Protein AF-A0A1Q7SWL8-F1 (afdb_monomer_lite)

Secondary structure (DSSP, 8-state):
---TTS-EEEEHHHHHHTT--HHHHHHHHHTTT-EEEEE--EEEEEETTTEEEEE-TTTSSS-HHHHHHHHHHTT--

Sequence (77 aa):
MPRACNGITFDCGVTREMGQDPVQVCRYFESKDVINHVHYRNVRMEAPNEKYTEVFIDEGVNDMYAVMKELVGQKYW

Radius of gyration: 12.71 Å; chains: 1; bounding box: 29×19×40 Å

Foldseek 3Di:
DPDLVQADAQECAVCVLQVHQSLVVLVVRLVVNRHPHYDQWAWADPDRNPDIDTDPNPPHDHPSVSNVVSCVVSPVD

Structure (mmCIF, N/CA/C/O backbone):
data_AF-A0A1Q7SWL8-F1
#
_entry.id   AF-A0A1Q7SWL8-F1
#
loop_
_atom_site.group_PDB
_atom_site.id
_atom_site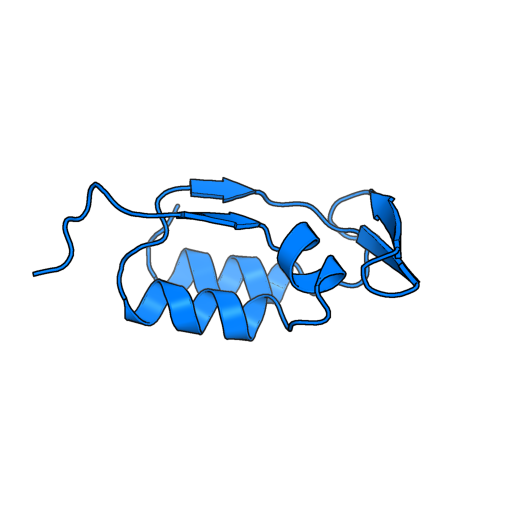.type_symbol
_atom_site.label_atom_id
_atom_site.label_alt_id
_atom_site.label_comp_id
_atom_site.label_asym_id
_atom_site.label_entity_id
_atom_site.label_seq_id
_atom_site.pdbx_PDB_ins_code
_atom_site.Cartn_x
_atom_site.Cartn_y
_atom_site.Cartn_z
_atom_site.occupancy
_atom_site.B_iso_or_equiv
_atom_site.auth_seq_id
_atom_site.auth_comp_id
_atom_site.auth_asym_id
_atom_site.auth_atom_id
_atom_site.pdbx_PDB_model_num
ATOM 1 N N . MET A 1 1 ? -0.110 0.488 27.609 1.00 52.50 1 MET A N 1
ATOM 2 C CA . MET A 1 1 ? -1.153 0.672 26.579 1.00 52.50 1 MET A CA 1
ATOM 3 C C . MET A 1 1 ? -0.508 1.345 25.378 1.00 52.50 1 MET A C 1
ATOM 5 O O . MET A 1 1 ? 0.102 2.391 25.596 1.00 52.50 1 MET A O 1
ATOM 9 N N . PRO A 1 2 ? -0.568 0.785 24.158 1.00 59.09 2 PRO A N 1
ATOM 10 C CA . PRO A 1 2 ? -0.248 1.556 22.958 1.00 59.09 2 PRO A CA 1
ATOM 11 C C . PRO A 1 2 ? -1.175 2.781 22.916 1.00 59.09 2 PRO A C 1
ATOM 13 O O . PRO A 1 2 ? -2.356 2.669 23.241 1.00 59.09 2 PRO A O 1
ATOM 16 N N . ARG A 1 3 ? -0.645 3.972 22.619 1.00 62.03 3 ARG A N 1
ATOM 17 C CA . ARG A 1 3 ? -1.474 5.177 22.447 1.00 62.03 3 ARG A CA 1
ATOM 18 C C . ARG A 1 3 ? -2.076 5.153 21.046 1.00 62.03 3 ARG A C 1
ATOM 20 O O . ARG A 1 3 ? -1.312 5.042 20.096 1.00 62.03 3 ARG A O 1
ATOM 27 N N . ALA A 1 4 ? -3.385 5.385 20.925 1.00 69.62 4 ALA A N 1
ATOM 28 C CA . ALA A 1 4 ? -4.076 5.550 19.636 1.00 69.62 4 ALA A CA 1
ATOM 29 C C . ALA A 1 4 ? -3.409 6.603 18.720 1.00 69.62 4 ALA A C 1
ATOM 31 O O . ALA A 1 4 ? -3.426 6.500 17.499 1.00 69.62 4 ALA A O 1
ATOM 32 N N . CYS A 1 5 ? -2.743 7.603 19.306 1.00 83.12 5 CYS A N 1
ATOM 33 C CA . CYS A 1 5 ? -2.017 8.632 18.559 1.00 83.12 5 CYS A CA 1
ATOM 34 C C . CYS A 1 5 ? -0.723 8.141 17.879 1.00 83.12 5 CYS A C 1
ATOM 36 O O . CYS A 1 5 ? -0.150 8.893 17.100 1.00 83.12 5 CYS A O 1
ATOM 38 N N . ASN A 1 6 ? -0.234 6.933 18.180 1.00 89.62 6 ASN A N 1
ATOM 39 C CA . ASN A 1 6 ? 0.963 6.354 17.564 1.00 89.62 6 ASN A CA 1
ATOM 40 C C . ASN A 1 6 ? 0.576 5.259 16.561 1.00 89.62 6 ASN A C 1
ATOM 42 O O . ASN A 1 6 ? 0.852 4.079 16.786 1.00 89.62 6 ASN A O 1
ATOM 46 N N . GLY A 1 7 ? -0.116 5.664 15.498 1.00 91.56 7 GLY A N 1
ATOM 47 C CA . GLY A 1 7 ? -0.499 4.785 14.397 1.00 91.56 7 GLY A CA 1
ATOM 48 C C . GLY A 1 7 ? 0.353 4.988 13.148 1.00 91.56 7 GLY A C 1
ATOM 49 O O . GLY A 1 7 ? 1.309 5.764 13.138 1.00 91.56 7 GLY A O 1
ATOM 50 N N . ILE A 1 8 ? -0.013 4.278 12.087 1.00 93.38 8 ILE A N 1
ATOM 51 C CA . ILE A 1 8 ? 0.662 4.286 10.791 1.00 93.38 8 ILE A CA 1
ATOM 52 C C . ILE A 1 8 ? -0.278 4.769 9.687 1.00 93.38 8 ILE A C 1
ATOM 54 O O . ILE A 1 8 ? -1.503 4.651 9.791 1.00 93.38 8 ILE A O 1
ATOM 58 N N . THR A 1 9 ? 0.317 5.242 8.595 1.00 95.25 9 THR A N 1
ATOM 59 C CA . THR A 1 9 ? -0.336 5.213 7.286 1.00 95.25 9 THR A CA 1
ATOM 60 C C . THR A 1 9 ? -0.064 3.845 6.674 1.00 95.25 9 THR A C 1
ATOM 62 O O . THR A 1 9 ? 1.094 3.499 6.437 1.00 95.25 9 THR A O 1
ATOM 65 N N . PHE A 1 10 ? -1.108 3.056 6.443 1.00 96.06 10 PHE A N 1
ATOM 66 C CA . PHE A 1 10 ? -0.984 1.807 5.703 1.00 96.06 10 PHE A CA 1
ATOM 67 C C . PHE A 1 10 ? -0.959 2.109 4.202 1.00 96.06 10 PHE A C 1
ATOM 69 O O . PHE A 1 10 ? -1.870 2.736 3.6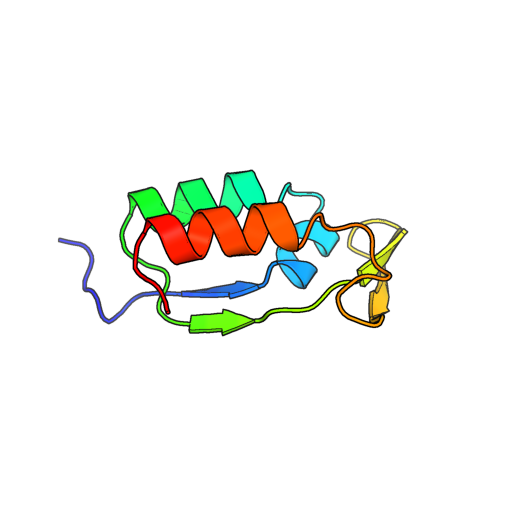68 1.00 96.06 10 PHE A O 1
ATOM 76 N N . ASP A 1 11 ? 0.089 1.665 3.517 1.00 97.12 11 ASP A N 1
ATOM 77 C CA . ASP A 1 11 ? 0.247 1.847 2.078 1.00 97.12 11 ASP A CA 1
ATOM 78 C C . ASP A 1 11 ? 0.433 0.480 1.415 1.00 97.12 11 ASP A C 1
ATOM 80 O O . ASP A 1 11 ? 1.447 -0.206 1.592 1.00 97.12 11 ASP A O 1
ATOM 84 N N . CYS A 1 12 ? -0.583 0.070 0.661 1.00 96.94 12 CYS A N 1
ATOM 85 C CA . CYS A 1 12 ? -0.600 -1.223 -0.011 1.00 96.94 12 CYS A CA 1
ATOM 86 C C . CYS A 1 12 ? 0.402 -1.307 -1.176 1.00 96.94 12 CYS A C 1
ATOM 88 O O . CYS A 1 12 ? 0.912 -2.395 -1.456 1.00 96.94 12 CYS A O 1
ATOM 90 N N . GLY A 1 13 ? 0.746 -0.183 -1.810 1.00 97.19 13 GLY A N 1
ATOM 91 C CA . GLY A 1 13 ? 1.807 -0.108 -2.812 1.00 97.19 13 GLY A CA 1
ATOM 92 C C . GLY A 1 13 ? 3.176 -0.356 -2.185 1.00 97.19 13 GLY A C 1
ATOM 93 O O . GLY A 1 13 ? 3.862 -1.291 -2.591 1.00 97.19 13 GLY A O 1
ATOM 94 N N . VAL A 1 14 ? 3.523 0.377 -1.114 1.00 96.69 14 VAL A N 1
ATOM 95 C CA . VAL A 1 14 ? 4.832 0.233 -0.431 1.00 96.69 14 VAL A CA 1
ATOM 96 C C . VAL A 1 14 ? 4.973 -1.188 0.094 1.00 96.69 14 VAL A C 1
ATOM 98 O O . VAL A 1 14 ? 6.014 -1.822 -0.054 1.00 96.69 14 VAL A O 1
ATOM 101 N N . THR A 1 15 ? 3.906 -1.718 0.689 1.00 96.50 15 THR A N 1
ATOM 102 C CA . THR A 1 15 ? 3.910 -3.076 1.233 1.00 96.50 15 THR A CA 1
ATOM 103 C C . THR A 1 15 ? 4.294 -4.105 0.167 1.00 96.50 15 THR A C 1
ATOM 105 O O . THR A 1 15 ? 5.102 -5.001 0.424 1.00 96.50 15 THR A O 1
ATOM 108 N N . ARG A 1 16 ? 3.770 -3.941 -1.053 1.00 96.00 16 ARG A N 1
ATOM 109 C CA . ARG A 1 16 ? 4.123 -4.787 -2.192 1.00 96.00 16 ARG A CA 1
ATOM 110 C C . ARG A 1 16 ? 5.548 -4.549 -2.680 1.00 96.00 16 ARG A C 1
ATOM 112 O O . ARG A 1 16 ? 6.239 -5.523 -2.977 1.00 96.00 16 ARG A O 1
ATOM 119 N N . GLU A 1 17 ? 5.994 -3.296 -2.741 1.00 95.12 17 GLU A N 1
ATOM 120 C CA . GLU A 1 17 ? 7.372 -2.932 -3.105 1.00 95.12 17 GLU A CA 1
ATOM 121 C C . GLU A 1 17 ? 8.399 -3.612 -2.192 1.00 95.12 17 GLU A C 1
ATOM 123 O O . GLU A 1 17 ? 9.419 -4.114 -2.670 1.00 95.12 17 GLU A O 1
ATOM 128 N N . MET A 1 18 ? 8.063 -3.715 -0.901 1.00 93.75 18 MET A N 1
ATOM 129 C CA . MET A 1 18 ? 8.830 -4.400 0.145 1.00 93.75 18 MET A CA 1
ATOM 130 C C . MET A 1 18 ? 8.717 -5.936 0.110 1.00 93.75 18 MET A C 1
ATOM 132 O O . MET A 1 18 ? 9.213 -6.629 1.003 1.00 93.75 18 MET A O 1
ATOM 136 N N . GLY A 1 19 ? 8.047 -6.492 -0.903 1.00 93.31 19 GLY A N 1
ATOM 137 C CA . GLY A 1 19 ? 7.897 -7.933 -1.106 1.00 93.31 19 GLY A CA 1
ATOM 138 C C . GLY A 1 19 ? 6.882 -8.609 -0.183 1.00 93.31 19 GLY A C 1
ATOM 139 O O . GLY A 1 19 ? 6.855 -9.837 -0.119 1.00 93.31 19 GLY A O 1
ATOM 140 N N . GLN A 1 20 ? 6.052 -7.845 0.528 1.00 95.44 20 GLN A N 1
ATOM 141 C CA . GLN A 1 20 ? 5.030 -8.387 1.422 1.00 95.44 20 GLN A CA 1
ATOM 142 C C . GLN A 1 20 ? 3.666 -8.476 0.726 1.00 95.44 20 GLN A C 1
ATOM 144 O O . GLN A 1 20 ? 3.417 -7.825 -0.292 1.00 95.44 20 GLN A O 1
ATOM 149 N N . ASP A 1 21 ? 2.769 -9.294 1.276 1.00 96.44 21 ASP A N 1
ATOM 150 C CA . ASP A 1 21 ? 1.364 -9.328 0.872 1.00 96.44 21 ASP A CA 1
ATOM 151 C C . ASP A 1 21 ? 0.583 -8.215 1.598 1.00 96.44 21 ASP A C 1
ATOM 153 O O . ASP A 1 21 ? 0.444 -8.275 2.827 1.00 96.44 21 ASP A O 1
ATOM 157 N N . PRO A 1 22 ? 0.039 -7.216 0.876 1.00 96.75 22 PRO A N 1
ATOM 158 C CA . PRO A 1 22 ? -0.732 -6.137 1.476 1.00 96.75 22 PRO A CA 1
ATOM 159 C C . PRO A 1 22 ? -1.922 -6.612 2.304 1.00 96.75 22 PRO A C 1
ATOM 161 O O . PRO A 1 22 ? -2.193 -6.005 3.332 1.00 96.75 22 PRO A O 1
ATOM 164 N N . VAL A 1 23 ? -2.599 -7.701 1.928 1.00 96.75 23 VAL A N 1
ATOM 165 C CA . VAL A 1 23 ? -3.767 -8.196 2.679 1.00 96.75 23 VAL A CA 1
ATOM 166 C C . VAL A 1 23 ? -3.335 -8.736 4.044 1.00 96.75 23 VAL A C 1
ATOM 168 O O . VAL A 1 23 ? -3.953 -8.443 5.067 1.00 96.75 23 VAL A O 1
ATOM 171 N N . GLN A 1 24 ? -2.230 -9.483 4.086 1.00 97.00 24 GLN A N 1
ATOM 172 C CA . GLN A 1 24 ? -1.701 -10.040 5.334 1.00 97.00 24 GLN A CA 1
ATOM 173 C C . GLN A 1 24 ? -1.149 -8.953 6.258 1.00 97.00 24 GLN A C 1
ATOM 175 O O . GLN A 1 24 ? -1.368 -8.995 7.470 1.00 97.00 24 GLN A O 1
ATOM 180 N N . VAL A 1 25 ? -0.452 -7.968 5.691 1.00 96.69 25 VAL A N 1
ATOM 181 C CA . VAL A 1 25 ? 0.089 -6.837 6.451 1.00 96.69 25 VAL A CA 1
ATOM 182 C C . VAL A 1 25 ? -1.031 -5.942 6.975 1.00 96.69 25 VAL A C 1
ATOM 184 O O . VAL A 1 25 ? -0.970 -5.536 8.136 1.00 96.69 25 VAL A O 1
ATOM 187 N N . CYS A 1 26 ? -2.072 -5.702 6.171 1.00 95.38 26 CYS A N 1
ATOM 188 C CA . CYS A 1 26 ? -3.281 -5.005 6.598 1.00 95.38 26 CYS A CA 1
ATOM 189 C C . CYS A 1 26 ? -3.867 -5.686 7.836 1.0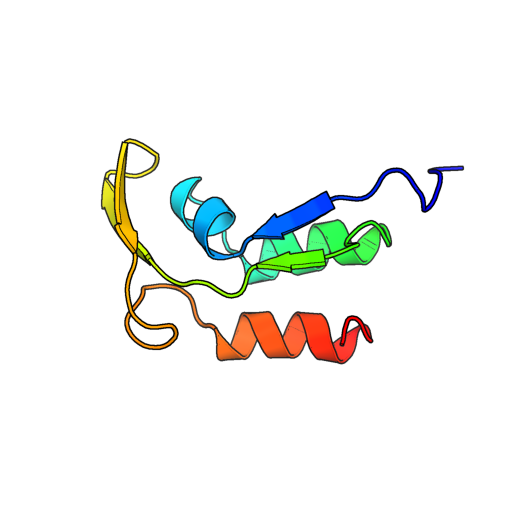0 95.38 26 CYS A C 1
ATOM 191 O O . CYS A 1 26 ? -3.865 -5.099 8.917 1.00 95.38 26 CYS A O 1
ATOM 193 N N . ARG A 1 27 ? -4.182 -6.984 7.737 1.00 94.75 27 ARG A N 1
ATOM 194 C CA . ARG A 1 27 ? -4.693 -7.786 8.858 1.00 94.75 27 ARG A CA 1
ATOM 195 C C . ARG A 1 27 ? -3.785 -7.749 10.092 1.00 94.75 27 ARG A C 1
ATOM 197 O O . ARG A 1 27 ? -4.256 -7.711 11.231 1.00 94.75 27 ARG A O 1
ATOM 204 N N . TYR A 1 28 ? -2.465 -7.756 9.900 1.00 95.00 28 TYR A N 1
ATOM 205 C CA . TYR A 1 28 ? -1.511 -7.674 11.006 1.00 95.00 28 TYR A CA 1
ATOM 206 C C . TYR A 1 28 ? -1.591 -6.338 11.755 1.00 95.00 28 TYR A C 1
ATOM 208 O O . TYR A 1 28 ? -1.545 -6.343 12.990 1.00 95.00 28 TYR A O 1
ATOM 216 N N . PHE A 1 29 ? -1.682 -5.207 11.058 1.00 93.56 29 PHE A N 1
ATOM 217 C CA . PHE A 1 29 ? -1.768 -3.895 11.706 1.00 93.56 29 PHE A CA 1
ATOM 218 C C . PHE A 1 29 ? -3.175 -3.585 12.218 1.00 93.56 29 PHE A C 1
ATOM 220 O O . PHE A 1 29 ? -3.305 -3.027 13.306 1.00 93.56 29 PHE A O 1
ATOM 227 N N . GLU A 1 30 ? -4.212 -4.045 11.524 1.00 88.62 30 GLU A N 1
ATOM 228 C CA . GLU A 1 30 ? -5.595 -4.006 12.009 1.00 88.62 30 GLU A CA 1
ATOM 229 C C . GLU A 1 30 ? -5.751 -4.747 13.339 1.00 88.62 30 GLU A C 1
ATOM 231 O O . GLU A 1 30 ? -6.362 -4.220 14.261 1.00 88.62 30 GLU A O 1
ATOM 236 N N . SER A 1 31 ? -5.114 -5.917 13.511 1.00 91.06 31 SER A N 1
ATOM 237 C CA . SER A 1 31 ? -5.160 -6.667 14.785 1.00 91.06 31 SER A CA 1
ATOM 238 C C . SER A 1 31 ? -4.629 -5.891 16.002 1.00 91.06 31 SER A C 1
ATOM 240 O O . SER A 1 31 ? -4.768 -6.346 17.137 1.00 91.06 31 SER A O 1
ATOM 242 N N . LYS A 1 32 ? -3.971 -4.750 15.770 1.00 90.94 32 LYS A N 1
ATOM 243 C CA . LYS A 1 32 ? -3.372 -3.881 16.789 1.00 90.94 32 LYS A CA 1
ATOM 244 C C . LYS A 1 32 ? -4.095 -2.547 16.930 1.00 90.94 32 LYS A C 1
ATOM 246 O O . LYS A 1 32 ? -3.719 -1.797 17.824 1.00 90.94 32 LYS A O 1
ATOM 251 N N . ASP A 1 33 ? -5.080 -2.272 16.077 1.00 90.25 33 ASP A N 1
ATOM 252 C CA . ASP A 1 33 ? -5.807 -1.004 16.022 1.00 90.25 33 ASP A CA 1
ATOM 253 C C . ASP A 1 33 ? -4.870 0.216 15.903 1.00 90.25 33 ASP A C 1
ATOM 255 O O . ASP A 1 33 ? -4.878 1.132 16.722 1.00 90.25 33 ASP A O 1
ATOM 259 N N . VAL A 1 34 ? -3.969 0.174 14.911 1.00 92.00 34 VAL A N 1
ATOM 260 C CA . VAL A 1 34 ? -2.952 1.225 14.684 1.00 92.00 34 VAL A CA 1
ATOM 261 C C . VAL A 1 34 ? -2.943 1.795 13.263 1.00 92.00 34 VAL A C 1
ATOM 263 O O . VAL A 1 34 ? -2.022 2.532 12.919 1.00 92.00 34 VAL A O 1
ATOM 266 N N . ILE A 1 35 ? -3.919 1.464 12.414 1.00 92.94 35 ILE A N 1
ATOM 267 C CA . ILE A 1 35 ? -4.036 2.072 11.080 1.00 92.94 35 ILE A CA 1
ATOM 268 C C . ILE A 1 35 ? -4.849 3.360 11.211 1.00 92.94 35 ILE A C 1
ATOM 270 O O . ILE A 1 35 ? -6.040 3.320 11.493 1.00 92.94 35 ILE A O 1
ATOM 274 N N . ASN A 1 36 ? -4.207 4.507 10.989 1.00 91.81 36 ASN A N 1
ATOM 275 C CA . ASN A 1 36 ? -4.853 5.817 11.132 1.00 91.81 36 ASN A CA 1
ATOM 276 C C . ASN A 1 36 ? -5.227 6.442 9.782 1.00 91.81 36 ASN A C 1
ATOM 278 O O . ASN A 1 36 ? -6.053 7.350 9.724 1.00 91.81 36 ASN A O 1
ATOM 282 N N . HIS A 1 37 ? -4.581 5.998 8.706 1.00 93.31 37 HIS A N 1
ATOM 283 C CA . HIS A 1 37 ? -4.769 6.499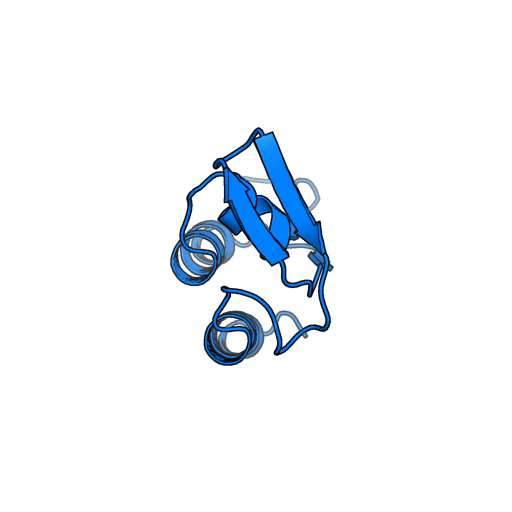 7.351 1.00 93.31 37 HIS A CA 1
ATOM 284 C C . HIS A 1 37 ? -4.362 5.414 6.347 1.00 93.31 37 HIS A C 1
ATOM 286 O O . HIS A 1 37 ? -3.518 4.571 6.660 1.00 93.31 37 HIS A O 1
ATOM 292 N N . VAL A 1 38 ? -4.938 5.433 5.143 1.00 95.25 38 VAL A N 1
ATOM 293 C CA . VAL A 1 38 ? -4.639 4.468 4.081 1.00 95.25 38 VAL A CA 1
ATOM 294 C C . VAL A 1 38 ? -4.291 5.189 2.784 1.00 95.25 38 VAL A C 1
ATOM 296 O O . VAL A 1 38 ? -5.023 6.070 2.342 1.00 95.25 38 VAL A O 1
ATOM 299 N N . HIS A 1 39 ? -3.210 4.761 2.136 1.00 96.62 39 HIS A N 1
ATOM 300 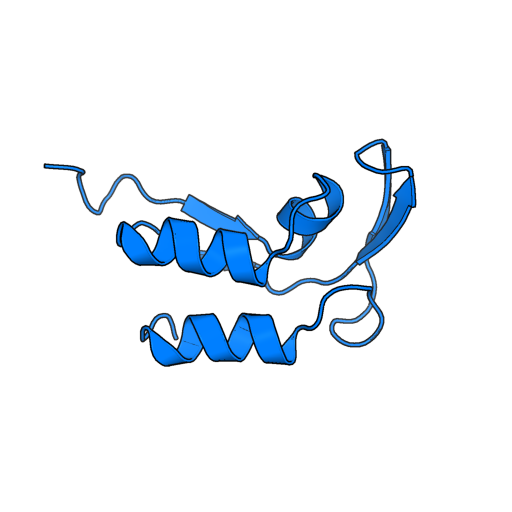C CA . HIS A 1 39 ? -2.922 5.088 0.744 1.00 96.62 39 HIS A CA 1
ATOM 301 C C . HIS A 1 39 ? -3.347 3.935 -0.170 1.00 96.62 39 HIS A C 1
ATOM 303 O O . HIS A 1 39 ? -2.780 2.837 -0.140 1.00 96.62 39 HIS A O 1
ATOM 309 N N . TYR A 1 40 ? -4.344 4.211 -1.008 1.00 95.38 40 TYR A N 1
ATOM 310 C CA . TYR A 1 40 ? -4.819 3.296 -2.038 1.00 95.38 40 TYR A CA 1
ATOM 311 C C . TYR A 1 40 ? -4.069 3.556 -3.338 1.00 95.38 40 TYR A C 1
ATOM 313 O O . TYR A 1 40 ? -4.417 4.455 -4.101 1.00 95.38 40 TYR A O 1
ATOM 321 N N . ARG A 1 41 ? -3.033 2.762 -3.586 1.00 97.00 41 ARG A N 1
ATOM 322 C CA . ARG A 1 41 ? -2.260 2.821 -4.825 1.00 97.00 41 ARG A CA 1
ATOM 323 C C . ARG A 1 41 ? -1.784 1.438 -5.226 1.00 97.00 41 ARG A C 1
ATOM 325 O O . ARG A 1 41 ? -1.664 0.542 -4.392 1.00 97.00 41 ARG A O 1
ATOM 332 N N . ASN A 1 42 ? -1.513 1.275 -6.512 1.00 98.00 42 ASN A N 1
ATOM 333 C CA . ASN A 1 42 ? -1.064 0.010 -7.062 1.00 98.00 42 ASN A CA 1
ATOM 334 C C . ASN A 1 42 ? 0.188 0.221 -7.911 1.00 98.00 42 ASN A C 1
ATOM 336 O O . ASN A 1 42 ? 0.417 1.292 -8.474 1.00 98.00 42 ASN A O 1
ATOM 340 N N . VAL A 1 43 ? 1.016 -0.813 -7.964 1.00 97.31 43 VAL A N 1
ATOM 341 C CA . VAL A 1 43 ? 2.324 -0.780 -8.616 1.00 97.31 43 VAL A CA 1
ATOM 342 C C . VAL A 1 43 ? 2.499 -2.011 -9.490 1.00 97.31 43 VAL A C 1
ATOM 344 O O . VAL A 1 43 ? 1.906 -3.061 -9.234 1.00 97.31 43 VAL A O 1
ATOM 347 N N . ARG A 1 44 ? 3.350 -1.912 -10.508 1.00 96.56 44 ARG A N 1
ATOM 348 C CA . ARG A 1 44 ? 3.954 -3.076 -11.164 1.00 96.56 44 ARG A CA 1
ATOM 349 C C . ARG A 1 44 ? 5.404 -3.192 -10.739 1.00 96.56 44 ARG A C 1
ATOM 351 O O . ARG A 1 44 ? 6.154 -2.227 -10.845 1.00 96.56 44 ARG A O 1
ATOM 358 N N . MET A 1 45 ? 5.779 -4.376 -10.270 1.00 95.00 45 MET A N 1
ATOM 359 C CA . MET A 1 45 ? 7.140 -4.664 -9.831 1.00 95.00 45 MET A CA 1
ATOM 360 C C . MET A 1 45 ? 7.984 -5.147 -11.003 1.00 95.00 45 MET A C 1
ATOM 362 O O . MET A 1 45 ? 7.583 -6.057 -11.726 1.00 95.00 45 MET A O 1
ATOM 366 N N . GLU A 1 46 ? 9.171 -4.571 -11.143 1.00 93.69 46 GLU A N 1
ATOM 367 C CA . GLU A 1 46 ? 10.213 -5.059 -12.049 1.00 93.69 46 GLU A CA 1
ATOM 368 C C . GLU A 1 46 ? 11.347 -5.717 -11.255 1.00 93.69 46 GLU A C 1
ATOM 370 O O . GLU A 1 46 ? 11.806 -6.799 -11.613 1.00 93.69 46 GLU A O 1
ATOM 375 N N . ALA A 1 47 ? 11.754 -5.094 -10.145 1.00 89.88 47 ALA A N 1
ATOM 376 C CA . ALA A 1 47 ? 12.727 -5.619 -9.193 1.00 89.88 47 ALA A CA 1
ATOM 377 C C . ALA A 1 47 ? 12.293 -5.263 -7.755 1.00 89.88 47 ALA A C 1
ATOM 379 O O . ALA A 1 47 ? 12.044 -4.085 -7.476 1.00 89.88 47 ALA A O 1
ATOM 380 N N . PRO A 1 48 ? 12.184 -6.237 -6.827 1.00 86.81 48 PRO A N 1
ATOM 381 C CA . PRO A 1 48 ? 11.788 -5.972 -5.441 1.00 86.81 48 PRO A CA 1
ATOM 382 C C . PRO A 1 48 ? 12.667 -4.906 -4.782 1.00 86.81 48 PRO A C 1
ATOM 384 O O . PRO A 1 48 ? 13.887 -4.981 -4.885 1.00 86.81 48 PRO A O 1
ATOM 387 N N . ASN A 1 49 ? 12.063 -3.946 -4.076 1.00 88.19 49 ASN A N 1
ATOM 388 C CA . ASN A 1 49 ? 12.732 -2.819 -3.401 1.00 88.19 49 ASN A CA 1
ATOM 389 C C . ASN A 1 49 ? 13.559 -1.861 -4.285 1.00 88.19 49 ASN A C 1
ATOM 391 O O . ASN A 1 49 ? 14.084 -0.881 -3.764 1.00 88.19 49 ASN A O 1
ATOM 395 N N . GLU A 1 50 ? 13.707 -2.127 -5.583 1.00 91.12 50 GLU A N 1
ATOM 396 C CA . GLU A 1 50 ? 14.620 -1.378 -6.456 1.00 91.12 50 GLU A CA 1
ATOM 397 C C . GLU A 1 50 ? 13.885 -0.698 -7.608 1.00 91.12 50 GLU A C 1
ATOM 399 O O . GLU A 1 50 ? 14.140 0.469 -7.901 1.00 91.12 50 GLU A O 1
ATOM 404 N N . LYS A 1 51 ? 12.968 -1.415 -8.269 1.00 93.75 51 LYS A N 1
ATOM 405 C CA . LYS A 1 51 ? 12.337 -0.929 -9.493 1.00 93.75 51 LYS A CA 1
ATOM 406 C C . LYS A 1 51 ? 10.871 -1.322 -9.577 1.00 93.75 51 LYS A C 1
ATOM 408 O O . LYS A 1 51 ? 10.520 -2.503 -9.652 1.00 93.75 51 LYS A O 1
ATOM 413 N N . TYR A 1 52 ? 10.023 -0.307 -9.616 1.00 96.19 52 TYR A N 1
ATOM 414 C CA . TYR A 1 52 ? 8.591 -0.434 -9.816 1.00 96.19 52 TYR A CA 1
ATOM 415 C C . TYR A 1 52 ? 8.052 0.787 -10.557 1.00 96.19 52 TYR A C 1
ATOM 417 O O . TYR A 1 52 ? 8.694 1.835 -10.609 1.00 96.19 52 TYR A O 1
ATOM 425 N N . THR A 1 53 ? 6.856 0.640 -11.116 1.00 97.50 53 THR A N 1
ATOM 426 C CA . THR A 1 53 ? 6.110 1.732 -11.744 1.00 97.50 53 THR A CA 1
ATOM 427 C C . THR A 1 53 ? 4.758 1.868 -11.055 1.00 97.50 53 THR A C 1
ATOM 429 O O . THR A 1 53 ? 4.052 0.869 -10.892 1.00 97.50 53 THR A O 1
ATOM 432 N N . GLU A 1 54 ? 4.397 3.087 -10.651 1.00 97.31 54 GLU A N 1
ATOM 433 C CA . GLU A 1 54 ? 3.033 3.397 -10.213 1.00 97.31 54 GLU A CA 1
ATOM 434 C C . GLU A 1 54 ? 2.087 3.354 -11.409 1.00 97.31 54 GLU A C 1
ATOM 436 O O . GLU A 1 54 ? 2.389 3.876 -12.483 1.00 97.31 54 GLU A O 1
ATOM 441 N N . VAL A 1 55 ? 0.946 2.703 -11.229 1.00 97.69 55 VAL A N 1
ATOM 442 C CA . VAL A 1 55 ? -0.039 2.486 -12.291 1.00 97.69 55 VAL A CA 1
ATOM 443 C C . VAL A 1 55 ? -1.430 2.836 -11.790 1.00 97.69 55 VAL A C 1
ATOM 445 O O . VAL A 1 55 ? -1.623 3.141 -10.608 1.00 97.69 55 VAL A O 1
ATOM 448 N N . PHE A 1 56 ? -2.417 2.797 -12.685 1.00 97.50 56 PHE A N 1
ATOM 449 C CA . PHE A 1 56 ? -3.796 2.965 -12.261 1.00 97.50 56 PHE A CA 1
ATOM 450 C C . PHE A 1 56 ? -4.199 1.854 -11.277 1.00 97.50 56 PHE A C 1
ATOM 452 O O . PHE A 1 56 ? -3.602 0.775 -11.238 1.00 97.50 56 PHE A O 1
ATOM 459 N N . ILE A 1 57 ? -5.180 2.144 -10.421 1.00 95.62 57 ILE A N 1
ATOM 460 C CA . ILE A 1 57 ? -5.430 1.364 -9.202 1.00 95.62 57 ILE A CA 1
ATOM 461 C C . ILE A 1 57 ? -5.728 -0.122 -9.472 1.00 95.62 57 ILE A C 1
ATOM 463 O O . ILE A 1 57 ? -5.354 -0.977 -8.674 1.00 95.62 57 ILE A O 1
ATOM 467 N N . ASP A 1 58 ? -6.331 -0.455 -10.606 1.00 95.81 58 ASP A N 1
ATOM 468 C CA . ASP A 1 58 ? -6.678 -1.815 -11.031 1.00 95.81 58 ASP A CA 1
ATOM 469 C C . ASP A 1 58 ? -5.680 -2.433 -12.032 1.00 95.81 58 ASP A C 1
ATOM 471 O O . ASP A 1 58 ? -5.836 -3.588 -12.422 1.00 95.81 58 ASP A O 1
ATOM 475 N N . GLU A 1 59 ? -4.621 -1.714 -12.414 1.00 97.50 59 GLU A N 1
ATOM 476 C CA . GLU A 1 59 ? -3.647 -2.164 -13.419 1.00 97.50 59 GLU A CA 1
ATOM 477 C C . GLU A 1 59 ? -2.365 -2.770 -12.826 1.00 97.50 59 GLU A C 1
ATOM 479 O O . GLU A 1 59 ? -1.504 -3.261 -13.572 1.00 97.50 59 GLU A O 1
ATOM 484 N N . GLY A 1 60 ? -2.196 -2.700 -11.505 1.00 96.56 60 GLY A N 1
ATOM 485 C CA . GLY A 1 60 ? -1.012 -3.195 -10.803 1.00 96.56 60 GLY A CA 1
ATOM 486 C C . GLY A 1 60 ? -1.140 -4.634 -10.309 1.00 96.56 60 GLY A C 1
ATOM 487 O O . GLY A 1 60 ? -2.073 -5.357 -10.645 1.00 96.56 60 GLY A O 1
ATOM 488 N N . VAL A 1 61 ? -0.159 -5.071 -9.520 1.00 96.56 61 VAL A N 1
ATOM 489 C CA . VAL A 1 61 ? -0.062 -6.469 -9.058 1.00 96.56 61 VAL A CA 1
ATOM 490 C C . VAL A 1 61 ? -0.814 -6.738 -7.754 1.00 96.56 61 VAL A C 1
ATOM 492 O O . VAL A 1 61 ? -0.953 -7.894 -7.356 1.00 96.56 61 VAL A O 1
ATOM 495 N N . ASN A 1 62 ? -1.280 -5.699 -7.059 1.00 97.19 62 ASN A N 1
ATOM 496 C CA . ASN A 1 62 ? -2.104 -5.876 -5.868 1.00 97.19 62 ASN A CA 1
ATOM 497 C C . ASN A 1 62 ? -3.545 -6.223 -6.242 1.00 97.19 62 ASN A C 1
ATOM 499 O O . ASN A 1 62 ? -4.145 -5.561 -7.088 1.00 97.19 62 ASN A O 1
ATOM 503 N N . ASP A 1 63 ? -4.126 -7.190 -5.526 1.00 97.00 63 ASP A N 1
ATOM 504 C CA . ASP A 1 63 ? -5.574 -7.388 -5.483 1.00 97.00 63 ASP A CA 1
ATOM 505 C C . ASP A 1 63 ? -6.199 -6.287 -4.615 1.00 97.00 63 ASP A C 1
ATOM 507 O O . ASP A 1 63 ? -6.360 -6.417 -3.398 1.00 97.00 63 ASP A O 1
ATOM 511 N N . MET A 1 64 ? -6.505 -5.156 -5.252 1.00 96.75 64 MET A N 1
ATOM 512 C CA . MET A 1 64 ? -7.063 -3.996 -4.559 1.00 96.75 64 MET A CA 1
ATOM 513 C C . MET A 1 64 ? -8.445 -4.270 -3.972 1.00 96.75 64 MET A C 1
ATOM 515 O O . MET A 1 64 ? -8.788 -3.684 -2.947 1.00 96.75 64 MET A O 1
ATOM 519 N N . TYR A 1 65 ? -9.220 -5.183 -4.564 1.00 96.31 65 TYR A N 1
ATOM 520 C CA . TYR A 1 65 ? -10.515 -5.569 -4.013 1.00 96.31 65 TYR A CA 1
ATOM 521 C C . TYR A 1 65 ? -10.343 -6.296 -2.678 1.00 96.31 65 TYR A C 1
ATOM 523 O O . TYR A 1 65 ? -11.019 -5.956 -1.706 1.00 96.31 65 TYR A O 1
ATOM 531 N N . ALA A 1 66 ? -9.412 -7.249 -2.596 1.00 96.19 66 ALA A N 1
ATOM 532 C CA . ALA A 1 66 ? -9.111 -7.939 -1.346 1.00 96.19 66 ALA A CA 1
ATOM 533 C C . ALA A 1 66 ? -8.587 -6.978 -0.265 1.00 96.19 66 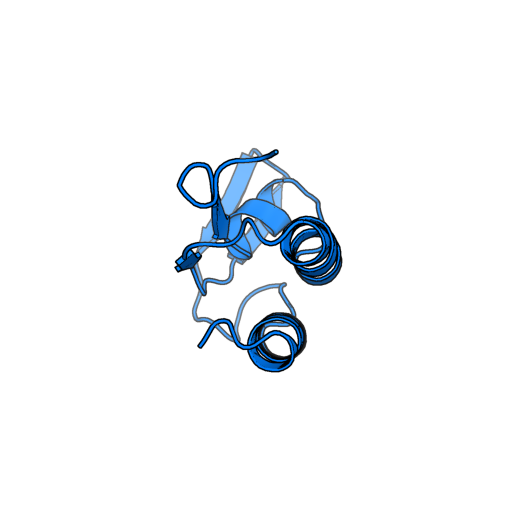ALA A C 1
ATOM 535 O O . ALA A 1 66 ? -9.037 -7.055 0.878 1.00 96.19 66 ALA A O 1
ATOM 536 N N . VAL A 1 67 ? -7.704 -6.038 -0.629 1.00 96.00 67 VAL A N 1
ATOM 537 C CA . VAL A 1 67 ? -7.194 -5.007 0.295 1.00 96.00 67 VAL A CA 1
ATOM 538 C C . VAL A 1 67 ? -8.328 -4.136 0.838 1.00 96.00 67 VAL A C 1
ATOM 540 O O . VAL A 1 67 ? -8.467 -3.988 2.050 1.00 96.00 67 VAL A O 1
ATOM 543 N N . MET A 1 68 ? -9.174 -3.589 -0.039 1.00 94.69 68 MET A N 1
ATOM 544 C CA . MET A 1 68 ? -10.302 -2.745 0.371 1.00 94.69 68 MET A CA 1
ATOM 545 C C . MET A 1 68 ? -11.321 -3.518 1.210 1.00 94.69 68 MET A C 1
ATOM 547 O O . MET A 1 68 ? -11.872 -2.977 2.165 1.00 94.69 68 MET A O 1
ATOM 551 N N . LYS A 1 69 ? -11.573 -4.788 0.878 1.00 94.31 69 LYS A N 1
ATOM 552 C CA . LYS A 1 69 ? -12.502 -5.640 1.625 1.00 94.31 69 LYS A CA 1
ATOM 553 C C . LYS A 1 69 ? -12.042 -5.872 3.064 1.00 94.31 69 LYS A C 1
ATOM 555 O O . LYS A 1 69 ? -12.888 -5.861 3.957 1.00 94.31 69 LYS A O 1
ATOM 560 N N . GLU A 1 70 ? -10.744 -6.076 3.281 1.00 93.00 70 GLU A N 1
ATOM 561 C CA . GLU A 1 70 ? -10.186 -6.222 4.630 1.00 93.00 70 GLU A CA 1
ATOM 562 C C . GLU A 1 70 ? -10.381 -4.916 5.431 1.00 93.00 70 GLU A C 1
ATOM 564 O O . GLU A 1 70 ? -11.030 -4.938 6.478 1.00 93.00 70 GLU A O 1
ATOM 569 N N . LEU A 1 71 ? -10.004 -3.769 4.849 1.00 90.81 71 LEU A N 1
ATOM 570 C CA . LEU A 1 71 ? -10.120 -2.443 5.479 1.00 90.81 71 LEU A CA 1
ATOM 571 C C . LEU A 1 71 ? -11.568 -2.039 5.821 1.00 90.81 71 LEU A C 1
ATOM 573 O O . LEU A 1 71 ? -11.849 -1.551 6.921 1.00 90.81 71 LEU A O 1
ATOM 577 N N . VAL A 1 72 ? -12.517 -2.267 4.903 1.00 88.12 72 VAL A N 1
ATOM 578 C CA . VAL A 1 72 ? -13.947 -1.972 5.125 1.00 88.12 72 VAL A CA 1
ATOM 579 C C . VAL A 1 72 ? -14.530 -2.866 6.217 1.00 88.12 72 VAL A C 1
ATOM 581 O O . VAL A 1 72 ? -15.312 -2.392 7.046 1.00 88.12 72 VAL A O 1
ATOM 584 N N . GLY A 1 73 ? -14.138 -4.145 6.255 1.00 77.94 73 GLY A N 1
ATOM 585 C CA . GLY A 1 73 ? -14.594 -5.100 7.268 1.00 77.94 73 GLY A CA 1
ATOM 586 C C . GLY A 1 73 ? -14.302 -4.652 8.703 1.00 77.94 73 GLY A C 1
ATOM 587 O O . GLY A 1 73 ? -15.063 -4.989 9.611 1.00 77.94 73 GLY A O 1
ATOM 588 N N . GLN A 1 74 ? -13.260 -3.838 8.894 1.00 70.12 74 GLN A N 1
ATOM 589 C CA . GLN A 1 74 ? -12.805 -3.354 10.200 1.00 70.12 74 GLN A CA 1
ATOM 590 C C . GLN A 1 74 ? -13.231 -1.913 10.533 1.00 70.12 74 GLN A C 1
ATOM 592 O O . GLN A 1 74 ? -12.866 -1.399 11.586 1.00 70.12 74 GLN A O 1
ATOM 597 N N . LYS A 1 75 ? -14.075 -1.283 9.698 1.00 73.56 75 LYS A N 1
ATOM 598 C CA . LYS A 1 75 ? -14.603 0.091 9.868 1.00 73.56 75 LYS A CA 1
ATOM 599 C C . LYS A 1 75 ? -13.582 1.232 9.685 1.00 73.56 75 LYS A C 1
ATOM 601 O O . LYS A 1 75 ? -13.819 2.324 10.193 1.00 73.56 75 LYS A O 1
ATOM 606 N N . TYR A 1 76 ? -12.500 1.016 8.934 1.00 63.78 76 TYR A N 1
ATOM 607 C CA . TYR A 1 76 ? -11.569 2.081 8.523 1.00 63.78 76 TYR A CA 1
ATOM 608 C C . TYR A 1 76 ? -12.001 2.723 7.188 1.00 63.78 76 TYR A C 1
ATOM 610 O O . TYR A 1 76 ? -11.300 2.601 6.182 1.00 63.78 76 TYR A O 1
ATOM 618 N N . TRP A 1 77 ? -13.176 3.364 7.161 1.00 57.06 77 TRP A N 1
ATOM 619 C CA . TRP A 1 77 ? -13.736 4.068 5.993 1.00 57.06 77 TRP A CA 1
ATOM 620 C C . TRP A 1 77 ? -14.085 5.524 6.302 1.00 57.06 77 TRP A C 1
ATOM 622 O O . TRP A 1 77 ? -14.377 5.827 7.481 1.00 57.06 77 TRP A O 1
#

pLDDT: mean 91.03, std 10.22, range [52.5, 98.0]